Protein AF-A0A2K3L5W5-F1 (afdb_monomer_lite)

Secondary structure (DSSP, 8-state):
----S-EEEE-TTS-EEEE--S-TTS-BEEESS--SS--BHHHHHHHTTTT-GGGEEEEETTEEEEEEEETTTEEEEEE--TT-TTS-HHHHHHHHHHHHT---TTSPPP-EEE--

Sequence (116 aa):
MEKSGPFAFETESGTSWVADLKEPTSASVVMFEKPLMNITFVDLMNATSYFGKDSQLAEGRCGPVYRAVLPGELHVAIKVLENARDVDHDDAVDTFVDLSQLKHPNLLPLSGYCIA

pLDDT: mean 83.08, std 15.23, range [38.19, 96.88]

Structure (mmCIF, N/CA/C/O backbone):
data_AF-A0A2K3L5W5-F1
#
_entry.id   AF-A0A2K3L5W5-F1
#
loop_
_atom_site.group_PDB
_atom_site.id
_atom_site.type_symbol
_atom_site.label_atom_id
_atom_site.label_alt_id
_atom_site.label_comp_id
_atom_site.label_asym_id
_atom_site.label_entity_id
_atom_site.label_seq_id
_atom_site.pdbx_PDB_ins_code
_atom_site.Cartn_x
_atom_site.Cartn_y
_atom_site.Cartn_z
_atom_site.occupancy
_atom_site.B_iso_or_equiv
_atom_site.auth_seq_id
_atom_site.auth_comp_id
_atom_site.auth_asym_id
_atom_site.auth_atom_id
_atom_site.pdbx_PDB_model_num
ATOM 1 N N . MET A 1 1 ? -15.816 18.749 6.301 1.00 38.19 1 MET A N 1
ATOM 2 C CA . MET A 1 1 ? -14.753 19.723 5.979 1.00 38.19 1 MET A CA 1
ATOM 3 C C . MET A 1 1 ? -13.718 18.967 5.173 1.00 38.19 1 MET A C 1
ATOM 5 O O . MET A 1 1 ? -12.784 18.412 5.735 1.00 38.19 1 MET A O 1
ATOM 9 N N . GLU A 1 2 ? -14.004 18.817 3.885 1.00 41.97 2 GLU A N 1
ATOM 10 C CA . GLU A 1 2 ? -13.195 18.052 2.939 1.00 41.97 2 GLU A CA 1
ATOM 11 C C . GLU A 1 2 ? -11.967 18.894 2.610 1.00 41.97 2 GLU A C 1
ATOM 13 O O . GLU A 1 2 ? -12.077 19.991 2.066 1.00 41.97 2 GLU A O 1
ATOM 18 N N . LYS A 1 3 ? -10.796 18.447 3.060 1.00 43.97 3 LYS A N 1
ATOM 19 C CA . LYS A 1 3 ? -9.540 19.103 2.713 1.00 43.97 3 LYS A CA 1
ATOM 20 C C . LYS A 1 3 ? -9.108 18.556 1.357 1.00 43.97 3 LYS A C 1
ATOM 22 O O . LYS A 1 3 ? -8.506 17.492 1.296 1.00 43.97 3 LYS A O 1
ATOM 27 N N . SER A 1 4 ? -9.450 19.273 0.291 1.00 42.81 4 SER A N 1
ATOM 28 C CA . SER A 1 4 ? -8.825 19.095 -1.020 1.00 42.81 4 SER A CA 1
ATOM 29 C C . SER A 1 4 ? -7.434 19.728 -0.986 1.00 42.81 4 SER A C 1
ATOM 31 O O . SER A 1 4 ? -7.289 20.908 -0.660 1.00 42.81 4 SER A O 1
ATOM 33 N N . GLY A 1 5 ? -6.411 18.939 -1.289 1.00 55.25 5 GLY A N 1
ATOM 34 C CA . GLY A 1 5 ? -5.018 19.365 -1.348 1.00 55.25 5 GLY A CA 1
ATOM 35 C C . GLY A 1 5 ? -4.085 18.156 -1.313 1.00 55.25 5 GLY A C 1
ATOM 36 O O . GLY A 1 5 ? -4.525 17.074 -0.925 1.00 55.25 5 GLY A O 1
ATOM 37 N N . PRO A 1 6 ? -2.811 18.321 -1.700 1.00 54.81 6 PRO A N 1
ATOM 38 C CA . PRO A 1 6 ? -1.849 17.237 -1.607 1.00 54.81 6 PRO A CA 1
ATOM 39 C C . PRO A 1 6 ? -1.711 16.791 -0.143 1.00 54.81 6 PRO A C 1
ATOM 41 O O . PRO A 1 6 ? -1.483 17.615 0.751 1.00 54.81 6 PRO A O 1
ATOM 44 N N . PHE A 1 7 ? -1.894 15.495 0.117 1.00 65.31 7 PHE A N 1
ATOM 45 C CA . PHE A 1 7 ? -1.821 14.942 1.471 1.00 65.31 7 PHE A CA 1
ATOM 46 C C . PHE A 1 7 ? -0.356 14.791 1.842 1.00 65.31 7 PHE A C 1
ATOM 48 O O . PHE A 1 7 ? 0.334 13.921 1.313 1.00 65.31 7 PHE A O 1
ATOM 55 N N . ALA A 1 8 ? 0.115 15.672 2.722 1.00 61.59 8 ALA A N 1
ATOM 56 C CA . ALA A 1 8 ? 1.482 15.660 3.207 1.00 61.59 8 ALA A CA 1
ATOM 57 C C . ALA A 1 8 ? 1.553 15.082 4.624 1.00 61.59 8 ALA A C 1
ATOM 59 O O . ALA A 1 8 ? 0.780 15.487 5.495 1.00 61.59 8 ALA A O 1
ATOM 60 N N . PHE A 1 9 ? 2.504 14.185 4.866 1.00 68.94 9 PHE A N 1
ATOM 61 C CA . PHE A 1 9 ? 2.871 13.742 6.209 1.00 68.94 9 PHE A CA 1
ATOM 62 C C . PHE A 1 9 ? 4.393 13.705 6.368 1.00 68.94 9 PHE A C 1
ATOM 64 O O . PHE A 1 9 ? 5.140 13.579 5.396 1.00 68.94 9 PHE A O 1
ATOM 71 N N . GLU A 1 10 ? 4.852 13.884 7.603 1.00 64.38 10 GLU A N 1
ATOM 72 C CA . GLU A 1 10 ? 6.274 13.907 7.948 1.00 64.38 10 GLU A CA 1
ATOM 73 C C . GLU A 1 10 ? 6.726 12.524 8.416 1.00 64.38 10 GLU A C 1
ATOM 75 O O . GLU A 1 10 ? 6.123 11.941 9.322 1.00 64.38 10 GLU A O 1
ATOM 80 N N . THR A 1 11 ? 7.805 12.018 7.823 1.00 63.03 11 THR A N 1
ATOM 81 C CA . THR A 1 11 ? 8.492 10.808 8.286 1.00 63.03 11 THR A CA 1
ATOM 82 C C . THR A 1 11 ? 9.527 11.147 9.374 1.00 63.03 11 THR A C 1
ATOM 84 O O . THR A 1 11 ? 9.852 12.317 9.601 1.00 63.03 11 THR A O 1
ATOM 87 N N . GLU A 1 12 ? 10.063 10.150 10.087 1.00 55.00 12 GLU A N 1
ATOM 88 C CA . GLU A 1 12 ? 11.080 10.358 11.133 1.00 55.00 12 GLU A CA 1
ATOM 89 C C . GLU A 1 12 ? 12.391 10.933 10.583 1.00 55.00 12 GLU A C 1
ATOM 91 O O . GLU A 1 12 ? 13.091 11.652 11.297 1.00 55.00 12 GLU A O 1
ATOM 96 N N . SER A 1 13 ? 12.706 10.677 9.310 1.00 54.84 13 SER A N 1
ATOM 97 C CA . SER A 1 13 ? 13.857 11.274 8.620 1.00 54.84 13 SER A CA 1
ATOM 98 C C . SER A 1 13 ? 13.652 12.737 8.199 1.00 54.84 13 SER A C 1
ATOM 100 O O . SER A 1 13 ? 14.581 13.364 7.687 1.00 54.84 13 SER A O 1
ATOM 102 N N . GLY A 1 14 ? 12.466 13.312 8.436 1.00 56.22 14 GLY A N 1
ATOM 103 C CA . GLY A 1 14 ? 12.133 14.683 8.045 1.00 56.22 14 GLY A CA 1
ATOM 104 C C . GLY A 1 14 ? 11.811 14.839 6.557 1.00 56.22 14 GLY A C 1
ATOM 105 O O . GLY A 1 14 ? 11.666 15.966 6.081 1.00 56.22 14 GLY A O 1
ATOM 106 N N . THR A 1 15 ? 11.679 13.740 5.806 1.00 55.88 15 THR A N 1
ATOM 107 C CA . THR A 1 15 ? 11.132 13.787 4.449 1.00 55.88 15 THR A CA 1
ATOM 108 C C . THR A 1 15 ? 9.620 13.974 4.506 1.00 55.88 15 THR A C 1
ATOM 110 O O . THR A 1 15 ? 8.898 13.237 5.178 1.00 55.88 15 THR A O 1
ATOM 113 N N . SER A 1 16 ? 9.131 14.991 3.796 1.00 59.06 16 SER A N 1
ATOM 114 C CA . SER A 1 16 ? 7.699 15.182 3.592 1.00 59.06 16 SER A CA 1
ATOM 115 C C . SER A 1 16 ? 7.248 14.254 2.473 1.00 59.06 16 SER A C 1
ATOM 117 O O . SER A 1 16 ? 7.612 14.443 1.309 1.00 59.06 16 SER A O 1
ATOM 119 N N . TRP A 1 17 ? 6.475 13.235 2.835 1.00 65.38 17 TRP A N 1
ATOM 120 C CA . TRP A 1 17 ? 5.773 12.424 1.858 1.00 65.38 17 TRP A CA 1
ATOM 121 C C . TRP A 1 17 ? 4.535 13.183 1.420 1.00 65.38 17 TRP A C 1
ATOM 123 O O . TRP A 1 17 ? 3.766 13.630 2.265 1.00 65.38 17 TRP A O 1
ATOM 133 N N . VAL A 1 18 ? 4.355 13.352 0.112 1.00 59.47 18 VAL A N 1
ATOM 134 C CA . VAL A 1 18 ? 3.241 14.117 -0.450 1.00 59.47 18 VAL A CA 1
ATOM 135 C C . VAL A 1 18 ? 2.535 13.249 -1.480 1.00 59.47 18 VAL A C 1
ATOM 137 O O . VAL A 1 18 ? 3.131 12.935 -2.513 1.00 59.47 18 VAL A O 1
ATOM 140 N N . ALA A 1 19 ? 1.292 12.867 -1.197 1.00 61.59 19 ALA A N 1
ATOM 141 C CA . ALA A 1 19 ? 0.405 12.275 -2.191 1.00 61.59 19 ALA A CA 1
ATOM 142 C C . ALA A 1 19 ? -0.203 13.401 -3.038 1.00 61.59 19 ALA A C 1
ATOM 144 O O . ALA A 1 19 ? -0.829 14.314 -2.488 1.00 61.59 19 ALA A O 1
ATOM 145 N N . ASP A 1 20 ? -0.015 13.353 -4.359 1.00 60.72 20 ASP A N 1
ATOM 146 C CA . ASP A 1 20 ? -0.525 14.364 -5.296 1.00 60.72 20 ASP A CA 1
ATOM 147 C C . ASP A 1 20 ? -1.966 14.044 -5.722 1.00 60.72 20 ASP A C 1
ATOM 149 O O . ASP A 1 20 ? -2.309 13.892 -6.893 1.00 60.72 20 ASP A O 1
ATOM 153 N N . LEU A 1 21 ? -2.835 13.910 -4.723 1.00 59.84 21 LEU A N 1
ATOM 154 C CA . LEU A 1 21 ? -4.243 13.610 -4.928 1.00 59.84 21 LEU A CA 1
ATOM 155 C C . LEU A 1 21 ? -5.051 14.906 -4.917 1.00 59.84 21 LEU A C 1
ATOM 157 O O . LEU A 1 21 ? -5.175 15.572 -3.889 1.00 59.84 21 LEU A O 1
ATOM 161 N N . LYS A 1 22 ? -5.678 15.236 -6.052 1.00 53.94 22 LYS A N 1
ATOM 162 C CA . LYS A 1 22 ? -6.701 16.300 -6.107 1.00 53.94 22 LYS A CA 1
ATOM 163 C C . LYS A 1 22 ? -7.923 15.948 -5.251 1.00 53.94 22 LYS A C 1
ATOM 165 O O . LYS A 1 22 ? -8.514 16.838 -4.642 1.00 53.94 22 LYS A O 1
ATOM 170 N N . GLU A 1 23 ? -8.257 14.656 -5.179 1.00 59.84 23 GLU A N 1
ATOM 171 C CA . GLU A 1 23 ? -9.330 14.090 -4.359 1.00 59.84 23 GLU A CA 1
ATOM 172 C C . GLU A 1 23 ? -8.899 12.715 -3.808 1.00 59.84 23 GLU A C 1
ATOM 174 O O . GLU A 1 23 ? -8.572 11.822 -4.592 1.00 59.84 23 GLU A O 1
ATOM 179 N N . PRO A 1 24 ? -8.902 12.495 -2.480 1.00 56.41 24 PRO A N 1
ATOM 180 C CA . PRO A 1 24 ? -8.445 11.236 -1.884 1.00 56.41 24 PRO A CA 1
ATOM 181 C C . PRO A 1 24 ? -9.377 10.050 -2.155 1.00 56.41 24 PRO A C 1
ATOM 183 O O . PRO A 1 24 ? -8.980 8.899 -2.003 1.00 56.41 24 PRO A O 1
ATOM 186 N N . THR A 1 25 ? -10.619 10.315 -2.557 1.00 58.47 25 THR A N 1
ATOM 187 C CA . THR A 1 25 ? -11.619 9.310 -2.943 1.00 58.47 25 THR A CA 1
ATOM 188 C C . THR A 1 25 ? -11.353 8.687 -4.313 1.00 58.47 25 THR A C 1
ATOM 190 O O . THR A 1 25 ? -11.966 7.675 -4.640 1.00 58.47 25 THR A O 1
ATOM 193 N N . SER A 1 26 ? -10.451 9.267 -5.111 1.00 65.44 26 SER A N 1
ATOM 194 C CA . SER A 1 26 ? -10.222 8.860 -6.503 1.00 65.44 26 SER A CA 1
ATOM 195 C C . SER A 1 26 ? -9.198 7.731 -6.659 1.00 65.44 26 SER A C 1
ATOM 197 O O . SER A 1 26 ? -9.208 7.044 -7.679 1.00 65.44 26 SER A O 1
ATOM 199 N N . ALA A 1 27 ? -8.349 7.489 -5.653 1.00 77.44 27 ALA A N 1
ATOM 200 C CA . ALA A 1 27 ? -7.410 6.369 -5.658 1.00 77.44 27 ALA A CA 1
ATOM 201 C C . ALA A 1 27 ? -8.059 5.114 -5.050 1.00 77.44 27 ALA A C 1
ATOM 203 O O . ALA A 1 27 ? -8.367 5.050 -3.854 1.00 77.44 27 ALA A O 1
ATOM 204 N N . SER A 1 28 ? -8.274 4.108 -5.898 1.00 84.06 28 SER A N 1
ATOM 205 C CA . SER A 1 28 ? -8.789 2.802 -5.481 1.00 84.06 28 SER A CA 1
ATOM 206 C C . SER A 1 28 ? -7.673 1.945 -4.888 1.00 84.06 28 SER A C 1
ATOM 208 O O . SER A 1 28 ? -6.534 1.977 -5.359 1.00 84.06 28 SER A O 1
ATOM 210 N N . VAL A 1 29 ? -8.001 1.149 -3.870 1.00 92.00 29 VAL A N 1
ATOM 211 C CA . VAL A 1 29 ? -7.110 0.096 -3.374 1.00 92.00 29 VAL A CA 1
ATOM 212 C C . VAL A 1 29 ? -7.462 -1.193 -4.102 1.00 92.00 29 VAL A C 1
ATOM 214 O O . VAL A 1 29 ? -8.581 -1.699 -3.996 1.00 92.00 29 VAL A O 1
ATOM 217 N N . VAL A 1 30 ? -6.507 -1.721 -4.861 1.00 93.06 30 VAL A N 1
ATOM 218 C CA . VAL A 1 30 ? -6.655 -2.980 -5.589 1.00 93.06 30 VAL A CA 1
ATOM 219 C C . VAL A 1 30 ? -6.241 -4.114 -4.665 1.00 93.06 30 VAL A C 1
ATOM 221 O O . VAL A 1 30 ? -5.095 -4.177 -4.232 1.00 93.06 30 VAL A O 1
ATOM 224 N N . MET A 1 31 ? -7.173 -5.015 -4.367 1.00 92.56 31 MET A N 1
ATOM 225 C CA . MET A 1 31 ? -6.933 -6.201 -3.544 1.00 92.56 31 MET A CA 1
ATOM 226 C C . MET A 1 31 ? -6.848 -7.441 -4.438 1.00 92.56 31 MET A C 1
ATOM 228 O O . MET A 1 31 ? -7.678 -7.612 -5.332 1.00 92.56 31 MET A O 1
ATOM 232 N N . PHE A 1 32 ? -5.873 -8.320 -4.190 1.00 91.25 32 PHE A N 1
ATOM 233 C CA . PHE A 1 32 ? -5.696 -9.551 -4.977 1.00 91.25 32 PHE A CA 1
ATOM 234 C C . PHE A 1 32 ? -6.716 -10.637 -4.626 1.00 91.25 32 PHE A C 1
ATOM 236 O O . PHE A 1 32 ? -7.075 -11.459 -5.467 1.00 91.25 32 PHE A O 1
ATOM 243 N N . GLU A 1 33 ? -7.222 -10.622 -3.395 1.00 86.00 33 GLU A N 1
ATOM 244 C CA . GLU A 1 33 ? -8.365 -11.429 -2.983 1.00 86.00 33 GLU A CA 1
ATOM 245 C C . GLU A 1 33 ? -9.597 -10.532 -2.912 1.00 86.00 33 GLU A C 1
ATOM 247 O O . GLU A 1 33 ? -9.537 -9.440 -2.343 1.00 86.00 33 GLU A O 1
ATOM 252 N N . LYS A 1 34 ? -10.710 -10.975 -3.513 1.00 76.94 34 LYS A N 1
ATOM 253 C CA . LYS A 1 34 ? -11.930 -10.168 -3.629 1.00 76.94 34 LYS A CA 1
ATOM 254 C C . LYS A 1 34 ? -12.432 -9.776 -2.232 1.00 76.94 34 LYS A C 1
ATOM 256 O O . LYS A 1 34 ? -12.917 -10.653 -1.511 1.00 76.94 34 LYS A O 1
ATOM 261 N N . PRO A 1 35 ? -12.377 -8.488 -1.856 1.00 74.69 35 PRO A N 1
ATOM 262 C CA . PRO A 1 35 ? -12.848 -8.067 -0.554 1.00 74.69 35 PRO A CA 1
ATOM 263 C C . PRO A 1 35 ? -14.381 -8.022 -0.556 1.00 74.69 35 PRO A C 1
ATOM 265 O O . PRO A 1 35 ? -15.025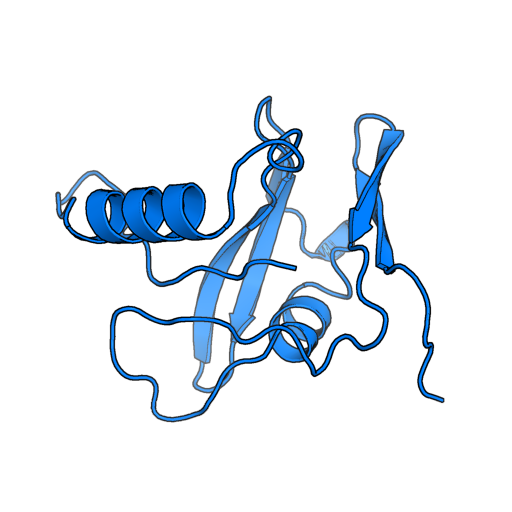 -7.867 -1.597 1.00 74.69 35 PRO A O 1
ATOM 268 N N . LEU A 1 36 ? -14.983 -8.149 0.626 1.00 76.31 36 LEU A N 1
ATOM 269 C CA . LEU A 1 36 ? -16.433 -7.984 0.796 1.00 76.31 36 LEU A CA 1
ATOM 270 C C . LEU A 1 36 ? -16.871 -6.517 0.641 1.00 76.31 36 LEU A C 1
ATOM 272 O O . LEU A 1 36 ? -18.042 -6.250 0.380 1.00 76.31 36 LEU A O 1
ATOM 276 N N . MET A 1 37 ? -15.935 -5.578 0.802 1.00 81.44 37 MET A N 1
ATOM 277 C CA . MET A 1 37 ? -16.141 -4.134 0.704 1.00 81.44 37 MET A CA 1
ATOM 278 C C . MET A 1 37 ? -15.038 -3.511 -0.151 1.00 81.44 37 MET A C 1
ATOM 280 O O . MET A 1 37 ? -13.889 -3.944 -0.090 1.00 81.44 37 MET A O 1
ATOM 284 N N . ASN A 1 38 ? -15.378 -2.486 -0.930 1.00 84.94 38 ASN A N 1
ATOM 285 C CA . ASN A 1 38 ? -14.375 -1.714 -1.659 1.00 84.94 38 ASN A CA 1
ATOM 286 C C . ASN A 1 38 ? -13.564 -0.877 -0.671 1.00 84.94 38 ASN A C 1
ATOM 288 O O . ASN A 1 38 ? -14.139 -0.233 0.204 1.00 84.94 38 ASN A O 1
ATOM 292 N N . ILE A 1 39 ? -12.246 -0.886 -0.840 1.00 89.06 39 ILE A N 1
ATOM 293 C CA . ILE A 1 39 ? -11.312 -0.132 -0.008 1.00 89.06 39 ILE A CA 1
ATOM 294 C C . ILE A 1 39 ? -10.760 1.015 -0.856 1.00 89.06 39 ILE A C 1
ATOM 296 O O . ILE A 1 39 ? -10.392 0.837 -2.019 1.00 89.06 39 ILE A O 1
ATOM 300 N N . THR A 1 40 ? -10.727 2.206 -0.277 1.00 89.75 40 THR A N 1
ATOM 301 C CA . THR A 1 40 ? -10.254 3.441 -0.906 1.00 89.75 40 THR A CA 1
ATOM 302 C C . THR A 1 40 ? -9.012 3.965 -0.197 1.00 89.75 40 THR A C 1
ATOM 304 O O . THR A 1 40 ? -8.709 3.577 0.933 1.00 89.75 40 THR A O 1
ATOM 307 N N . PHE A 1 41 ? -8.288 4.889 -0.827 1.00 89.94 41 PHE A N 1
ATOM 308 C CA . PHE A 1 41 ? -7.166 5.555 -0.166 1.00 89.94 41 PHE A CA 1
ATOM 309 C C . PHE A 1 41 ? -7.588 6.307 1.113 1.00 89.94 41 PHE A C 1
ATOM 311 O O . PHE A 1 41 ? -6.832 6.347 2.084 1.00 89.94 41 PHE A O 1
ATOM 318 N N . VAL A 1 42 ? -8.820 6.830 1.174 1.00 88.75 42 VAL A N 1
ATOM 319 C CA . VAL A 1 42 ? -9.385 7.429 2.400 1.00 88.75 42 VAL A CA 1
ATOM 320 C C . VAL A 1 42 ? -9.445 6.420 3.546 1.00 88.75 42 VAL A C 1
ATOM 322 O O . VAL A 1 42 ? -9.139 6.775 4.686 1.00 88.75 42 VAL A O 1
ATOM 325 N N . ASP A 1 43 ? -9.785 5.164 3.262 1.00 91.19 43 ASP A N 1
ATOM 326 C CA . ASP A 1 43 ? -9.807 4.111 4.279 1.00 91.19 43 ASP A CA 1
ATOM 327 C C . ASP A 1 43 ? -8.397 3.827 4.804 1.00 91.19 43 ASP A C 1
ATOM 329 O O . ASP A 1 43 ? -8.211 3.688 6.013 1.00 91.19 43 ASP A O 1
ATOM 333 N N . LEU A 1 44 ? -7.390 3.830 3.919 1.00 93.38 44 LEU A N 1
ATOM 334 C CA . LEU A 1 44 ? -5.984 3.696 4.316 1.00 93.38 44 LEU A CA 1
ATOM 335 C C . LEU A 1 44 ? -5.541 4.861 5.211 1.00 93.38 44 LEU A C 1
ATOM 337 O O . LEU A 1 44 ? -4.906 4.636 6.242 1.00 93.38 44 LEU A O 1
ATOM 341 N N . MET A 1 45 ? -5.901 6.099 4.856 1.00 91.38 45 MET A N 1
ATOM 342 C CA . MET A 1 45 ? -5.609 7.276 5.680 1.00 91.38 45 MET A CA 1
ATOM 343 C C . MET A 1 45 ? -6.247 7.153 7.062 1.00 91.38 45 MET A C 1
ATOM 345 O O . MET A 1 45 ? -5.560 7.275 8.071 1.00 91.38 45 MET A O 1
ATOM 349 N N . ASN A 1 46 ? -7.545 6.867 7.131 1.00 91.88 46 ASN A N 1
ATOM 350 C CA . ASN A 1 46 ? -8.255 6.769 8.405 1.00 91.88 46 ASN A CA 1
ATOM 351 C C . ASN A 1 46 ? -7.694 5.644 9.284 1.00 91.88 46 ASN A C 1
ATOM 353 O O . ASN A 1 46 ? -7.478 5.846 10.479 1.00 91.88 46 ASN A O 1
ATOM 357 N N . ALA A 1 47 ? -7.397 4.484 8.693 1.00 94.25 47 ALA A N 1
ATOM 358 C CA . ALA A 1 47 ? -6.870 3.330 9.415 1.00 94.25 47 ALA A CA 1
ATOM 359 C C . ALA A 1 47 ? -5.428 3.525 9.919 1.00 94.25 47 ALA A C 1
ATOM 361 O O . ALA A 1 47 ? -5.002 2.822 10.835 1.00 94.25 47 ALA A O 1
ATOM 362 N N 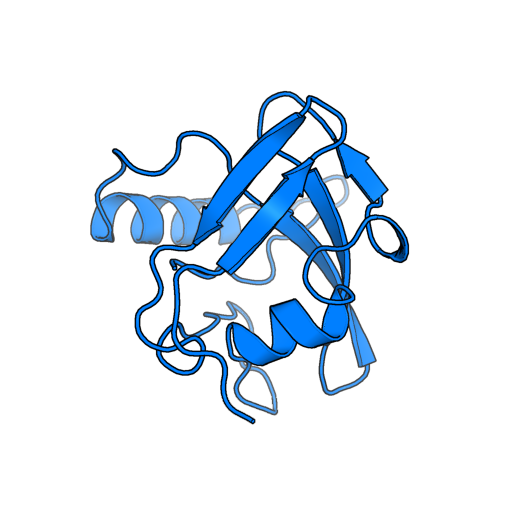. THR A 1 48 ? -4.687 4.482 9.353 1.00 94.38 48 THR A N 1
ATOM 363 C CA . THR A 1 48 ? -3.306 4.822 9.739 1.00 94.38 48 THR A CA 1
ATOM 364 C C . THR A 1 48 ? -3.208 6.117 10.545 1.00 94.38 48 THR A C 1
ATOM 366 O O . THR A 1 48 ? -2.117 6.673 10.679 1.00 94.38 48 THR A O 1
ATOM 369 N N . SER A 1 49 ? -4.309 6.640 11.093 1.00 92.88 49 SER A N 1
ATOM 370 C CA . SER A 1 49 ? -4.306 7.954 11.758 1.00 92.88 49 SER A CA 1
ATOM 371 C C . SER A 1 49 ? -3.708 9.050 10.860 1.00 92.88 49 SER A C 1
ATOM 373 O O . SER A 1 49 ? -2.892 9.853 11.309 1.00 92.88 49 SER A O 1
ATOM 375 N N . TYR A 1 50 ? -4.093 9.050 9.582 1.00 90.00 50 TYR A N 1
ATOM 376 C CA . TYR A 1 50 ? -3.585 9.924 8.521 1.00 90.00 50 TYR A CA 1
ATOM 377 C C . TYR A 1 50 ? -2.072 9.783 8.296 1.00 90.00 50 TYR A C 1
ATOM 379 O O . TYR A 1 50 ? -1.367 10.785 8.206 1.00 90.00 50 TYR A O 1
ATOM 387 N N . PHE A 1 51 ? -1.575 8.539 8.237 1.00 91.12 51 PHE A N 1
ATOM 388 C CA . PHE A 1 51 ? -0.139 8.221 8.179 1.00 91.12 51 PHE A CA 1
ATOM 389 C C . PHE A 1 51 ? 0.671 8.871 9.317 1.00 91.12 51 PHE A C 1
ATOM 391 O O . PHE A 1 51 ? 1.834 9.248 9.161 1.00 91.12 51 PHE A O 1
ATOM 398 N N . GLY A 1 52 ? 0.033 9.017 10.481 1.00 88.06 52 GLY A N 1
ATOM 399 C CA . GLY A 1 52 ? 0.616 9.628 11.668 1.00 88.06 52 GLY A CA 1
ATOM 400 C C . GLY A 1 52 ? 1.559 8.692 12.425 1.00 88.06 52 GLY A C 1
ATOM 401 O O . GLY A 1 52 ? 1.477 7.467 12.332 1.00 88.06 52 GLY A O 1
ATOM 402 N N . LYS A 1 53 ? 2.427 9.279 13.255 1.00 88.44 53 LYS A N 1
ATOM 403 C CA . LYS A 1 53 ? 3.434 8.546 14.045 1.00 88.44 53 LYS A CA 1
ATOM 404 C C . LYS A 1 53 ? 2.839 7.471 14.955 1.00 88.44 53 LYS A C 1
ATOM 406 O O . LYS A 1 53 ? 3.452 6.428 15.147 1.00 88.44 53 LYS A O 1
ATOM 411 N N . ASP A 1 54 ? 1.623 7.678 15.457 1.00 90.94 54 ASP A N 1
ATOM 412 C CA . ASP A 1 54 ? 0.954 6.724 16.349 1.00 90.94 54 ASP A CA 1
ATOM 413 C C . ASP A 1 54 ? 0.725 5.353 15.704 1.00 90.94 54 ASP A C 1
ATOM 415 O O . ASP A 1 54 ? 0.658 4.347 16.418 1.00 90.94 54 ASP A O 1
ATOM 419 N N . SER A 1 55 ? 0.587 5.299 14.374 1.00 94.12 55 SER A N 1
ATOM 420 C CA . SER A 1 55 ? 0.389 4.068 13.606 1.00 94.12 55 SER A CA 1
ATOM 421 C C . SER A 1 55 ? 1.673 3.573 12.928 1.00 94.12 55 SER A C 1
ATOM 423 O O . SER A 1 55 ? 1.686 2.458 12.407 1.00 94.12 55 SER A O 1
ATOM 425 N N . GLN A 1 56 ? 2.763 4.342 12.952 1.00 94.50 56 GLN A N 1
ATOM 426 C CA . GLN A 1 56 ? 4.026 3.950 12.332 1.00 94.50 56 GLN A CA 1
ATOM 427 C C . GLN A 1 56 ? 4.639 2.753 13.075 1.00 94.50 56 GLN A C 1
ATOM 429 O O . GLN A 1 56 ? 4.718 2.718 14.302 1.00 94.50 56 GLN A O 1
ATOM 434 N N . LEU A 1 57 ? 5.037 1.735 12.315 1.00 94.00 57 LEU A N 1
ATOM 435 C CA . LEU A 1 57 ? 5.704 0.531 12.811 1.00 94.00 57 LEU A CA 1
ATOM 436 C C . LEU A 1 57 ? 7.217 0.613 12.641 1.00 94.00 57 LEU A C 1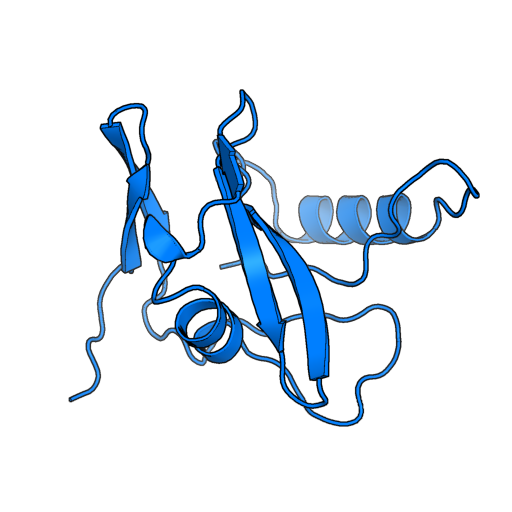
ATOM 438 O O . LEU A 1 57 ? 7.959 0.156 13.505 1.00 94.00 57 LEU A O 1
ATOM 442 N N . ALA A 1 58 ? 7.663 1.133 11.498 1.00 91.94 58 ALA A N 1
ATOM 443 C CA . ALA A 1 58 ? 9.073 1.240 11.157 1.00 91.94 58 ALA A CA 1
ATOM 444 C C . ALA A 1 58 ? 9.292 2.254 10.030 1.00 91.94 58 ALA A C 1
ATOM 446 O O . ALA A 1 58 ? 8.387 2.537 9.242 1.00 91.94 58 ALA A O 1
ATOM 447 N N . GLU A 1 59 ? 10.527 2.720 9.898 1.00 89.44 59 GLU A N 1
ATOM 448 C CA . GLU A 1 59 ? 11.021 3.458 8.740 1.00 89.44 59 GLU A CA 1
ATOM 449 C C . GLU A 1 59 ? 12.291 2.790 8.226 1.00 89.44 59 GLU A C 1
ATOM 451 O O . GLU A 1 59 ? 13.129 2.321 8.996 1.00 89.44 59 GLU A O 1
ATOM 456 N N . GLY A 1 60 ? 12.424 2.697 6.909 1.00 82.44 60 GLY A N 1
ATOM 457 C CA . GLY A 1 60 ? 13.619 2.147 6.286 1.00 82.44 60 GLY A CA 1
ATOM 458 C C . GLY A 1 60 ? 13.852 2.775 4.925 1.00 82.44 60 GLY A C 1
ATOM 459 O O . GLY A 1 60 ? 13.086 3.622 4.485 1.00 82.44 60 GLY A O 1
ATOM 460 N N . ARG A 1 61 ? 14.876 2.300 4.213 1.00 84.12 61 ARG A N 1
ATOM 461 C CA . ARG A 1 61 ? 15.322 2.889 2.936 1.00 84.12 61 ARG A CA 1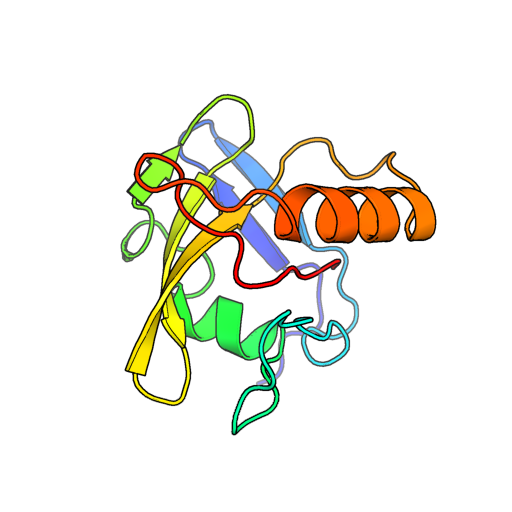
ATOM 462 C C . ARG A 1 61 ? 14.228 3.037 1.867 1.00 84.12 61 ARG A C 1
ATOM 464 O O . ARG A 1 61 ? 14.357 3.874 0.990 1.00 84.12 61 ARG A O 1
ATOM 471 N N . CYS A 1 62 ? 13.195 2.198 1.907 1.00 84.69 62 CYS A N 1
ATOM 472 C CA . CYS A 1 62 ? 12.096 2.228 0.938 1.00 84.69 62 CYS A CA 1
ATOM 473 C C . CYS A 1 62 ? 10.847 2.958 1.469 1.00 84.69 62 CYS A C 1
ATOM 475 O O . CYS A 1 62 ? 9.760 2.685 0.976 1.00 84.69 62 CYS A O 1
ATOM 477 N N . GLY A 1 63 ? 10.974 3.772 2.521 1.00 89.12 63 GLY A N 1
ATOM 478 C CA . GLY A 1 63 ? 9.893 4.543 3.142 1.00 89.12 63 GLY A CA 1
ATOM 479 C C . GLY A 1 63 ? 9.324 3.956 4.443 1.00 89.12 63 GLY A C 1
ATOM 480 O O . GLY A 1 63 ? 9.827 2.945 4.959 1.00 89.12 63 GLY A O 1
ATOM 481 N N . PRO A 1 64 ? 8.276 4.569 5.005 1.00 92.69 64 PRO A N 1
ATOM 482 C CA . PRO A 1 64 ? 7.655 4.145 6.258 1.00 92.69 64 PRO A CA 1
ATOM 483 C C . PRO A 1 64 ? 6.697 2.953 6.094 1.00 92.69 64 PRO A C 1
ATOM 485 O O . PRO A 1 64 ? 6.175 2.667 5.014 1.00 92.69 64 PRO A O 1
ATOM 488 N N . VAL A 1 65 ? 6.482 2.232 7.194 1.00 95.12 65 VAL A N 1
ATOM 489 C CA . VAL A 1 65 ? 5.489 1.159 7.338 1.00 95.12 65 VAL A CA 1
ATOM 490 C C . VAL A 1 65 ? 4.533 1.539 8.460 1.00 95.12 65 VAL A C 1
ATOM 492 O O . VAL A 1 65 ? 4.987 1.869 9.553 1.00 95.12 65 VAL A O 1
ATOM 495 N N . TYR A 1 66 ? 3.231 1.418 8.223 1.00 96.12 66 TYR A N 1
ATOM 496 C CA . TYR A 1 66 ? 2.179 1.729 9.189 1.00 96.12 66 TYR A CA 1
ATOM 497 C C . TYR A 1 66 ? 1.332 0.499 9.501 1.00 96.12 66 TYR A C 1
ATOM 499 O O . TYR A 1 66 ? 1.079 -0.325 8.622 1.00 96.12 66 TYR A O 1
ATOM 507 N N . ARG A 1 67 ? 0.857 0.381 10.741 1.00 96.75 67 ARG A N 1
ATOM 508 C CA . ARG A 1 67 ? -0.189 -0.577 11.107 1.00 96.75 67 ARG A CA 1
ATOM 509 C C . ARG A 1 67 ? -1.552 0.002 10.760 1.00 96.75 67 ARG A C 1
ATOM 511 O O . ARG A 1 67 ? -1.802 1.175 11.025 1.00 96.75 67 ARG A O 1
ATOM 518 N N . ALA A 1 68 ? -2.436 -0.834 10.239 1.00 96.31 68 ALA A N 1
ATOM 519 C CA . ALA A 1 68 ? -3.815 -0.464 9.966 1.00 96.31 68 ALA A CA 1
ATOM 520 C C . ALA A 1 68 ? -4.753 -1.649 10.196 1.00 96.31 68 ALA A C 1
ATOM 522 O O . ALA A 1 68 ? -4.375 -2.811 10.023 1.00 96.31 68 ALA A O 1
ATOM 523 N N . VAL A 1 69 ? -5.990 -1.332 10.570 1.00 94.81 69 VAL A N 1
ATOM 524 C CA . VAL A 1 69 ? -7.112 -2.274 10.570 1.00 94.81 69 VAL A CA 1
ATOM 525 C C . VAL A 1 69 ? -8.122 -1.750 9.560 1.00 94.81 69 VAL A C 1
ATOM 527 O O . VAL A 1 69 ? -8.706 -0.686 9.759 1.00 94.81 69 VAL A O 1
ATOM 530 N N . LEU A 1 70 ? -8.257 -2.456 8.440 1.00 90.50 70 LEU A N 1
ATOM 531 C CA . LEU A 1 70 ? -9.174 -2.108 7.357 1.00 90.50 70 LEU A CA 1
ATOM 532 C C . LEU A 1 70 ? -10.581 -2.670 7.636 1.00 90.50 70 LEU A C 1
ATOM 534 O O . LEU A 1 70 ? -10.723 -3.567 8.477 1.00 90.50 70 LEU A O 1
ATOM 538 N N . PRO A 1 71 ? -11.628 -2.174 6.943 1.00 86.94 71 PRO A N 1
ATOM 539 C CA . PRO A 1 71 ? -12.986 -2.687 7.097 1.00 86.94 71 PRO A CA 1
ATOM 540 C C . PRO A 1 71 ? -13.052 -4.216 7.007 1.00 86.94 71 PRO A C 1
ATOM 542 O O . PRO A 1 71 ? -12.430 -4.828 6.139 1.00 86.94 71 PRO A O 1
ATOM 545 N N . GLY A 1 72 ? -13.822 -4.830 7.908 1.00 85.38 72 GLY A N 1
ATOM 546 C CA . GLY A 1 72 ? -13.888 -6.288 8.037 1.00 85.38 72 GLY A CA 1
ATOM 547 C C . GLY A 1 72 ? -12.796 -6.899 8.922 1.00 85.38 72 GLY A C 1
ATOM 548 O O . GLY A 1 72 ? -12.498 -8.077 8.754 1.00 85.38 72 GLY A O 1
ATOM 549 N N . GLU A 1 73 ? -12.215 -6.122 9.847 1.00 89.06 73 GLU A N 1
ATOM 550 C CA . GLU A 1 73 ? -11.166 -6.560 10.791 1.00 89.06 73 GLU A CA 1
ATOM 551 C C . GLU A 1 73 ? -9.901 -7.092 10.095 1.00 89.06 73 GLU A C 1
ATOM 553 O O . GLU A 1 73 ? -9.187 -7.960 10.603 1.00 89.06 73 GLU A O 1
ATOM 558 N N . LEU A 1 74 ? -9.605 -6.568 8.902 1.00 89.75 74 LEU A N 1
ATOM 559 C CA . LEU A 1 74 ? -8.428 -6.968 8.144 1.00 89.75 74 LEU A CA 1
ATOM 560 C C . LEU A 1 74 ? -7.201 -6.195 8.644 1.00 89.75 74 LEU A C 1
ATOM 562 O O . LEU A 1 74 ? -6.984 -5.033 8.297 1.00 89.75 74 LEU A O 1
ATOM 566 N N . HIS A 1 75 ? -6.382 -6.860 9.455 1.00 93.62 75 HIS A N 1
ATOM 567 C CA . HIS A 1 75 ? -5.111 -6.326 9.940 1.00 93.62 75 HIS A CA 1
ATOM 568 C C . HIS A 1 75 ? -4.052 -6.336 8.832 1.00 93.62 75 HIS A C 1
ATOM 570 O O . HIS A 1 75 ? -3.731 -7.392 8.285 1.00 93.62 75 HIS A O 1
ATOM 576 N N . VAL A 1 76 ? -3.470 -5.173 8.533 1.00 94.69 76 VAL A N 1
ATOM 577 C CA . VAL A 1 76 ? -2.446 -5.021 7.490 1.00 94.69 76 VAL A CA 1
ATOM 578 C C . VAL A 1 76 ? -1.284 -4.143 7.947 1.00 94.69 76 VAL A C 1
ATOM 580 O O . VAL A 1 76 ? -1.412 -3.302 8.842 1.00 94.69 76 VAL A O 1
ATOM 583 N N . ALA A 1 77 ? -0.146 -4.321 7.278 1.00 96.25 77 ALA A N 1
ATOM 584 C CA . ALA A 1 77 ? 0.952 -3.369 7.284 1.00 96.25 77 ALA A CA 1
ATOM 585 C C . ALA A 1 77 ? 0.951 -2.611 5.949 1.00 96.25 77 ALA A C 1
ATOM 587 O O . ALA A 1 77 ? 1.055 -3.224 4.888 1.00 96.25 77 ALA A O 1
ATOM 588 N N . ILE A 1 78 ? 0.832 -1.287 5.998 1.00 95.62 78 ILE A N 1
ATOM 589 C CA . ILE A 1 78 ? 0.841 -0.423 4.816 1.00 95.62 78 ILE A CA 1
ATOM 590 C C . ILE A 1 78 ? 2.251 0.124 4.642 1.00 95.62 78 ILE A C 1
ATOM 592 O O . ILE A 1 78 ? 2.725 0.909 5.462 1.00 95.62 78 ILE A O 1
ATOM 596 N N . LYS A 1 79 ? 2.925 -0.306 3.575 1.00 94.56 79 LYS A N 1
ATOM 597 C CA . LYS A 1 79 ? 4.227 0.220 3.164 1.00 94.56 79 LYS A CA 1
ATOM 598 C C . LYS A 1 79 ? 4.014 1.365 2.181 1.00 94.56 79 LYS A C 1
ATOM 600 O O . LYS A 1 79 ? 3.432 1.149 1.123 1.00 94.56 79 LYS A O 1
ATOM 605 N N . VAL A 1 80 ? 4.536 2.545 2.501 1.00 92.31 80 VAL A N 1
ATOM 606 C CA . VAL A 1 80 ? 4.582 3.669 1.558 1.00 92.31 80 VAL A CA 1
ATOM 607 C C . VAL A 1 80 ? 5.944 3.661 0.866 1.00 92.31 80 VAL A C 1
ATOM 609 O O . VAL A 1 80 ? 6.971 3.618 1.543 1.00 92.31 80 VAL A O 1
ATOM 612 N N . LEU A 1 81 ? 5.954 3.641 -0.470 1.00 90.06 81 LEU A N 1
ATOM 613 C CA . LEU A 1 81 ? 7.170 3.507 -1.278 1.00 90.06 81 LEU A CA 1
ATOM 614 C C . LEU A 1 81 ? 7.740 4.862 -1.685 1.00 90.06 81 LEU A C 1
ATOM 616 O O . LEU A 1 81 ? 7.282 5.462 -2.649 1.00 90.06 81 LEU A O 1
ATOM 620 N N . GLU A 1 82 ? 8.787 5.315 -1.004 1.00 83.25 82 GLU A N 1
ATOM 621 C CA . GLU A 1 82 ? 9.554 6.495 -1.424 1.00 83.25 82 GLU A CA 1
ATOM 622 C C . GLU A 1 82 ? 10.214 6.315 -2.799 1.00 83.25 82 GLU A C 1
ATOM 624 O O . GLU A 1 82 ? 10.636 5.218 -3.160 1.00 83.25 82 GLU A O 1
ATOM 629 N N . ASN A 1 83 ? 10.354 7.419 -3.542 1.00 78.69 83 ASN A N 1
ATOM 630 C CA . ASN A 1 83 ? 11.029 7.480 -4.848 1.00 78.69 83 ASN A CA 1
ATOM 631 C C . ASN A 1 83 ? 10.396 6.617 -5.958 1.00 78.69 83 ASN A C 1
ATOM 633 O O . ASN A 1 83 ? 11.074 6.249 -6.911 1.00 78.69 83 ASN A O 1
ATOM 637 N N . ALA A 1 84 ? 9.097 6.323 -5.862 1.00 81.94 84 ALA A N 1
ATOM 638 C CA . ALA A 1 84 ? 8.350 5.605 -6.900 1.00 81.94 84 ALA A CA 1
ATOM 639 C C . ALA A 1 84 ? 7.675 6.528 -7.939 1.00 81.94 84 ALA A C 1
ATOM 641 O O . ALA A 1 84 ? 6.993 6.040 -8.831 1.00 81.94 84 ALA A O 1
ATOM 642 N N . ARG A 1 85 ? 7.848 7.856 -7.837 1.00 78.88 85 ARG A N 1
ATOM 643 C CA . ARG A 1 85 ? 7.153 8.845 -8.691 1.00 78.88 85 ARG A CA 1
ATOM 644 C C . ARG A 1 85 ? 7.523 8.773 -10.173 1.00 78.88 85 ARG A C 1
ATOM 646 O O . ARG A 1 85 ? 6.730 9.200 -11.000 1.00 78.88 85 ARG A O 1
ATOM 653 N N . ASP A 1 86 ? 8.710 8.259 -10.480 1.00 85.12 86 ASP A N 1
ATOM 654 C CA . ASP A 1 86 ? 9.219 8.148 -11.851 1.00 85.12 86 ASP A CA 1
ATOM 655 C C . ASP A 1 86 ? 8.897 6.785 -12.495 1.00 85.12 86 ASP A C 1
ATOM 657 O O . ASP A 1 86 ? 9.342 6.511 -13.608 1.00 85.12 86 ASP A O 1
ATOM 661 N N . VAL A 1 87 ? 8.163 5.911 -11.793 1.00 87.88 87 VAL A N 1
ATOM 662 C CA . VAL A 1 87 ? 7.712 4.619 -12.325 1.00 87.88 87 VAL A CA 1
ATOM 663 C C . VAL A 1 87 ? 6.410 4.834 -13.091 1.00 87.88 87 VAL A C 1
ATOM 665 O O . VAL A 1 87 ? 5.488 5.470 -12.578 1.00 87.88 87 VAL A O 1
ATOM 668 N N . ASP A 1 88 ? 6.334 4.304 -14.312 1.00 92.50 88 ASP A N 1
ATOM 669 C CA . ASP A 1 88 ? 5.104 4.337 -15.101 1.00 92.50 88 ASP A CA 1
ATOM 670 C C . ASP A 1 88 ? 3.974 3.556 -14.403 1.00 92.50 88 ASP A C 1
ATOM 672 O O . ASP A 1 88 ? 4.217 2.597 -13.667 1.00 92.50 88 ASP A O 1
ATOM 676 N N . HIS A 1 89 ? 2.726 3.982 -14.605 1.00 90.69 89 HIS A N 1
ATOM 677 C CA . HIS A 1 89 ? 1.577 3.361 -13.950 1.00 90.69 89 HIS A CA 1
ATOM 678 C C . HIS A 1 89 ? 1.427 1.881 -14.315 1.00 90.69 89 HIS A C 1
ATOM 680 O O . HIS A 1 89 ? 1.213 1.062 -13.420 1.00 90.69 89 HIS A O 1
ATOM 686 N N . ASP A 1 90 ? 1.553 1.542 -15.598 1.00 94.25 90 ASP A N 1
ATOM 687 C CA . ASP A 1 90 ? 1.361 0.173 -16.072 1.00 94.25 90 ASP A CA 1
ATOM 688 C C . ASP A 1 90 ? 2.526 -0.712 -15.601 1.00 94.25 90 ASP A C 1
ATOM 690 O O . ASP A 1 90 ? 2.298 -1.806 -15.082 1.00 94.25 90 ASP A O 1
ATOM 694 N N . ASP A 1 91 ? 3.756 -0.183 -15.621 1.00 95.19 91 ASP A N 1
ATOM 695 C CA . ASP A 1 91 ? 4.939 -0.857 -15.065 1.00 95.19 91 ASP A CA 1
ATOM 696 C C . ASP A 1 91 ? 4.789 -1.137 -13.556 1.00 95.19 91 ASP A C 1
ATOM 698 O O . ASP A 1 91 ? 5.182 -2.199 -13.052 1.00 95.19 91 ASP A O 1
ATOM 702 N N . ALA A 1 92 ? 4.212 -0.191 -12.805 1.00 93.44 92 ALA A N 1
ATOM 703 C CA . ALA A 1 92 ? 3.939 -0.367 -11.382 1.00 93.44 92 ALA A CA 1
ATOM 704 C C . ALA A 1 92 ? 2.882 -1.455 -11.145 1.00 93.44 92 ALA A C 1
ATOM 706 O O . ALA A 1 92 ? 3.057 -2.297 -10.259 1.00 93.44 92 ALA A O 1
ATOM 707 N N . VAL A 1 93 ? 1.804 -1.458 -11.935 1.00 95.25 93 VAL A N 1
ATOM 708 C CA . VAL A 1 93 ? 0.753 -2.483 -11.871 1.00 95.25 93 VAL A CA 1
ATOM 709 C C . VAL A 1 93 ? 1.330 -3.867 -12.155 1.00 95.25 93 VAL A C 1
ATOM 711 O O . VAL A 1 93 ? 1.147 -4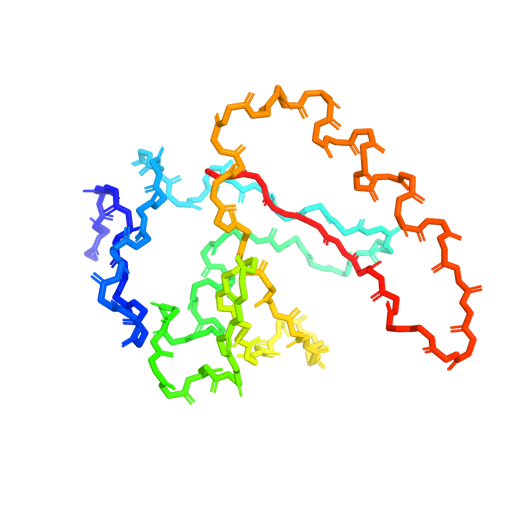.764 -11.329 1.00 95.25 93 VAL A O 1
ATOM 714 N N . ASP A 1 94 ? 2.075 -4.029 -13.249 1.00 96.50 94 ASP A N 1
ATOM 715 C CA . ASP A 1 94 ? 2.701 -5.301 -13.625 1.00 96.50 94 ASP A CA 1
ATOM 716 C C . ASP A 1 94 ? 3.631 -5.806 -12.515 1.00 96.50 94 ASP A C 1
ATOM 718 O O . ASP A 1 94 ? 3.541 -6.959 -12.086 1.00 96.50 94 ASP A O 1
ATOM 722 N N . THR A 1 95 ? 4.439 -4.912 -11.937 1.00 95.06 95 THR A N 1
ATOM 723 C CA . THR A 1 95 ? 5.324 -5.246 -10.812 1.00 95.06 95 THR A CA 1
ATOM 724 C C . THR A 1 95 ? 4.545 -5.748 -9.589 1.00 95.06 95 THR A C 1
ATOM 726 O O . THR A 1 95 ? 4.934 -6.739 -8.963 1.00 95.06 95 THR A O 1
ATOM 729 N N . PHE A 1 96 ? 3.444 -5.088 -9.212 1.00 95.75 96 PHE A N 1
ATOM 730 C CA . PHE A 1 96 ? 2.631 -5.527 -8.074 1.00 95.75 96 PHE A CA 1
ATOM 731 C C . PHE A 1 96 ? 1.915 -6.851 -8.348 1.00 95.75 96 PHE A C 1
ATOM 733 O O . PHE A 1 96 ? 1.816 -7.681 -7.439 1.00 95.75 96 PHE A O 1
ATOM 740 N N . VAL A 1 97 ? 1.443 -7.070 -9.577 1.00 95.75 97 VAL A N 1
ATOM 741 C CA . VAL A 1 97 ? 0.835 -8.338 -9.998 1.00 95.75 97 VAL A CA 1
ATOM 742 C C . VAL A 1 97 ? 1.853 -9.471 -9.896 1.00 95.75 97 VAL A C 1
ATOM 744 O O . VAL A 1 97 ? 1.542 -10.492 -9.280 1.00 95.75 97 VAL A O 1
ATOM 747 N N . ASP A 1 98 ? 3.075 -9.284 -10.386 1.00 95.94 98 ASP A N 1
ATOM 748 C CA . ASP A 1 98 ? 4.138 -10.288 -10.290 1.00 95.94 98 ASP A CA 1
ATOM 749 C C . ASP A 1 98 ? 4.514 -10.597 -8.833 1.00 95.94 98 ASP A C 1
ATOM 751 O O . ASP A 1 98 ? 4.581 -11.763 -8.430 1.00 95.94 98 ASP A O 1
ATOM 755 N N . LEU A 1 99 ? 4.680 -9.564 -7.997 1.00 94.88 99 LEU A N 1
ATOM 756 C CA . LEU A 1 99 ? 4.962 -9.730 -6.566 1.00 94.88 99 LEU A CA 1
ATOM 757 C C . LEU A 1 99 ? 3.840 -10.474 -5.830 1.00 94.88 99 LEU A C 1
ATOM 759 O O . LEU A 1 99 ? 4.111 -11.233 -4.897 1.00 94.88 99 LEU A O 1
ATOM 763 N N . SER A 1 100 ? 2.585 -10.292 -6.246 1.00 95.12 100 SER A N 1
ATOM 764 C CA . SER A 1 100 ? 1.432 -10.948 -5.620 1.00 95.12 100 SER A CA 1
ATOM 765 C C . SER A 1 100 ? 1.462 -12.474 -5.737 1.00 95.12 100 SER A C 1
ATOM 767 O O . SER A 1 100 ? 0.937 -13.165 -4.854 1.00 95.12 100 SER A O 1
ATOM 769 N N . GLN A 1 101 ? 2.117 -12.997 -6.781 1.00 94.56 101 GLN A N 1
ATOM 770 C CA . GLN A 1 101 ? 2.237 -14.431 -7.048 1.00 94.56 101 GLN A CA 1
ATOM 771 C C . GLN A 1 101 ? 3.249 -15.123 -6.133 1.00 94.56 101 GLN A C 1
ATOM 773 O O . GLN A 1 101 ? 3.235 -16.349 -5.996 1.00 94.56 101 GLN A O 1
ATOM 778 N N . LEU A 1 102 ? 4.121 -14.361 -5.468 1.00 94.88 102 LEU A N 1
ATOM 779 C CA . LEU A 1 102 ? 5.112 -14.913 -4.559 1.00 94.88 102 LEU A CA 1
ATOM 780 C C . LEU A 1 102 ? 4.446 -15.353 -3.248 1.00 94.88 102 LEU A C 1
ATOM 782 O O . LEU A 1 102 ? 4.222 -14.561 -2.332 1.00 94.88 102 LEU A O 1
ATOM 786 N N . LYS A 1 103 ? 4.138 -16.649 -3.146 1.00 93.56 103 LYS A N 1
ATOM 787 C CA . LYS A 1 103 ? 3.577 -17.272 -1.939 1.00 93.56 103 LYS A CA 1
ATOM 788 C C . LYS A 1 103 ? 4.595 -18.227 -1.324 1.00 93.56 103 LYS A C 1
ATOM 790 O O . LYS A 1 103 ? 4.951 -19.241 -1.918 1.00 93.56 103 LYS A O 1
ATOM 795 N N . HIS A 1 104 ? 5.061 -17.914 -0.118 1.00 96.38 104 HIS A N 1
ATOM 796 C CA . HIS A 1 104 ? 6.001 -18.756 0.619 1.00 96.38 104 HIS A CA 1
ATOM 797 C C . HIS A 1 104 ? 5.759 -18.640 2.135 1.00 96.38 104 HIS A C 1
ATOM 799 O O . HIS A 1 104 ? 5.511 -17.529 2.597 1.00 96.38 104 HIS A O 1
ATOM 805 N N . PRO A 1 105 ? 5.893 -19.718 2.938 1.00 96.00 105 PRO A N 1
ATOM 806 C CA . PRO A 1 105 ? 5.623 -19.680 4.385 1.00 96.00 105 PRO A CA 1
ATOM 807 C C . PRO A 1 105 ? 6.452 -18.662 5.181 1.00 96.00 105 PRO A C 1
ATOM 809 O O . PRO A 1 105 ? 6.042 -18.237 6.255 1.00 96.00 105 PRO A O 1
ATOM 812 N N . ASN A 1 106 ? 7.613 -18.271 4.650 1.00 96.88 106 ASN A N 1
ATOM 813 C CA . ASN A 1 106 ? 8.529 -17.313 5.281 1.00 96.88 106 ASN A CA 1
ATOM 814 C C 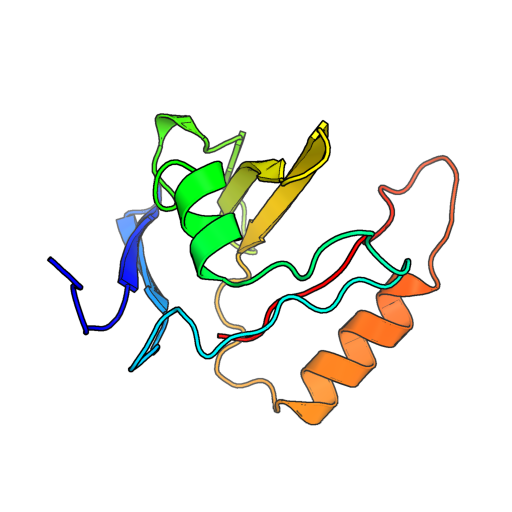. ASN A 1 106 ? 8.466 -15.905 4.662 1.00 96.88 106 ASN A C 1
ATOM 816 O O . ASN A 1 106 ? 9.333 -15.083 4.949 1.00 96.88 106 ASN A O 1
ATOM 820 N N . LEU A 1 107 ? 7.507 -15.639 3.771 1.00 93.44 107 LEU A N 1
ATOM 821 C CA . LEU A 1 107 ? 7.303 -14.327 3.162 1.00 93.44 107 LEU A CA 1
ATOM 822 C C . LEU A 1 107 ? 5.912 -13.815 3.511 1.00 93.44 107 LEU A C 1
ATOM 824 O O . LEU A 1 107 ? 4.931 -14.553 3.438 1.00 93.44 107 LEU A O 1
ATOM 828 N N . LEU A 1 108 ? 5.831 -12.536 3.872 1.00 90.94 108 LEU A N 1
ATOM 829 C CA . LEU A 1 108 ? 4.547 -11.889 4.086 1.00 90.94 108 LEU A CA 1
ATOM 830 C C . LEU A 1 108 ? 3.852 -11.721 2.722 1.00 90.94 108 LEU A C 1
ATOM 832 O O . LEU A 1 108 ? 4.446 -11.113 1.828 1.00 90.94 108 LEU A O 1
ATOM 836 N N . PRO A 1 109 ? 2.634 -12.254 2.529 1.00 92.00 109 PRO A N 1
ATOM 837 C CA . PRO A 1 109 ? 1.932 -12.119 1.263 1.00 92.00 109 PRO A CA 1
ATOM 838 C C . PRO A 1 109 ? 1.510 -10.666 1.025 1.00 92.00 109 PRO A C 1
ATOM 840 O O . PRO A 1 109 ? 1.045 -9.982 1.936 1.00 92.00 109 PRO A O 1
ATOM 843 N N . LEU A 1 110 ? 1.627 -10.215 -0.224 1.00 94.94 110 LEU A N 1
ATOM 844 C CA . LEU A 1 110 ? 1.070 -8.939 -0.659 1.00 94.94 110 LEU A CA 1
ATOM 845 C C . LEU A 1 110 ? -0.450 -9.079 -0.846 1.00 94.94 110 LEU A C 1
ATOM 847 O O . LEU A 1 110 ? -0.897 -9.865 -1.683 1.00 94.94 110 LEU A O 1
ATOM 851 N N . SER A 1 111 ? -1.232 -8.327 -0.069 1.00 93.25 111 SER A N 1
ATOM 852 C CA . SER A 1 111 ? -2.705 -8.363 -0.124 1.00 93.25 111 SER A CA 1
ATOM 853 C C . SER A 1 111 ? -3.297 -7.464 -1.210 1.00 93.25 111 SER A C 1
ATOM 855 O O . SER A 1 111 ? -4.390 -7.733 -1.707 1.00 93.25 111 SER A O 1
ATOM 857 N N . GLY A 1 112 ? -2.587 -6.399 -1.579 1.00 94.94 112 GLY A N 1
ATOM 858 C CA . GLY A 1 112 ? -3.058 -5.401 -2.528 1.00 94.94 112 GLY A CA 1
ATOM 859 C C . GLY A 1 112 ? -2.088 -4.237 -2.687 1.00 94.94 112 GLY A C 1
ATOM 860 O O . GLY A 1 112 ? -1.017 -4.227 -2.076 1.00 94.94 112 GLY A O 1
ATOM 861 N N . TYR A 1 113 ? -2.477 -3.257 -3.496 1.00 95.06 113 TYR A N 1
ATOM 862 C CA . TYR A 1 113 ? -1.719 -2.034 -3.743 1.00 95.06 113 TYR A CA 1
ATOM 863 C C . TYR A 1 113 ? -2.645 -0.828 -3.946 1.00 95.06 113 TYR A C 1
ATOM 865 O O . TYR A 1 113 ? -3.841 -0.962 -4.206 1.00 95.06 113 TYR A O 1
ATOM 873 N N . CYS A 1 114 ? -2.081 0.368 -3.810 1.00 93.44 114 CYS A N 1
ATOM 874 C CA . CYS A 1 114 ? -2.745 1.636 -4.085 1.00 93.44 114 CYS A CA 1
ATOM 875 C C . CYS A 1 114 ? -1.733 2.553 -4.774 1.00 93.44 114 CYS A C 1
ATOM 877 O O . CYS A 1 114 ? -0.611 2.688 -4.285 1.00 93.44 114 CYS A O 1
ATOM 879 N N . ILE A 1 115 ? -2.118 3.141 -5.906 1.00 89.50 115 ILE A N 1
ATOM 880 C CA . ILE A 1 115 ? -1.302 4.106 -6.650 1.00 89.50 115 ILE A CA 1
ATOM 881 C C . ILE A 1 115 ? -2.036 5.444 -6.565 1.00 89.50 115 ILE A C 1
ATOM 883 O O . ILE A 1 115 ? -3.215 5.519 -6.919 1.00 89.50 115 ILE A O 1
ATOM 887 N N . ALA A 1 116 ? -1.358 6.450 -6.017 1.00 77.94 116 ALA A N 1
ATOM 888 C CA . ALA A 1 116 ? -1.920 7.721 -5.574 1.00 77.94 116 ALA A CA 1
ATOM 889 C C . ALA A 1 116 ? -0.978 8.887 -5.877 1.00 77.94 116 ALA A C 1
ATOM 891 O O . ALA A 1 116 ? 0.254 8.681 -5.775 1.00 77.94 116 ALA A O 1
#

Organism: Trifolium pratense (NCBI:txid57577)

Radius of gyration: 14.13 Å; chains: 1; bounding box: 32×39×32 Å

Foldseek 3Di:
DADQDWQWDADPVRDIDTHGDSHQQPKWWFFPDDDPDTDTSVQVCVQQVNVDPVQWDDADPQGTWGWGQGPPRDTDIDGDGPPCPPPDPVNVVVVLVVQQPDDDPPDDHDGTDIDD

InterPro domains:
  IPR001245 Serine-threonine/tyrosine-protein kinase, catalytic domain [PF07714] (54-115)
  IPR011009 Protein kinase-like domain superfamily [SSF56112] (28-115)
  IPR051824 LRR Receptor-Like Ser/Thr Protein Kinase [PTHR48006] (12-115)